Protein AF-A0A0F5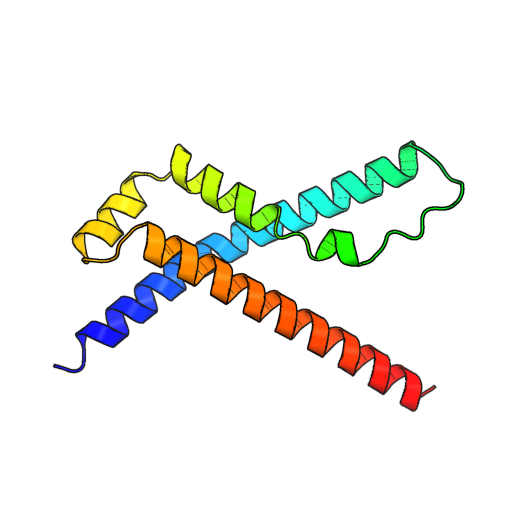JJH1-F1 (afdb_monomer_lite)

Radius of gyration: 18.52 Å; chains: 1; bounding box: 38×39×50 Å

pLDDT: mean 78.07, std 11.24, range [43.94, 89.31]

Foldseek 3Di:
DPPLVVVLVVLLVVLLVVLVVQLVVQLVVVVVVVVVVVVPPDPPDDPPDCVSSVPSVSSVVSLVCCVVPPVVSQVVVVVSVQHPVNSSVSNVVVVVVVVVVVVVVVVVVVVVVVVVD

Secondary structure (DSSP, 8-state):
--HHHHHHHHHHHHHHHHHHHHHHHHHHHHHHHHHHHHHHH-SS-----THHHHS-HHHHHHHHHHHHH-HHHHHHHHHTT--HHHHHHHHHHHHHHHHHHHHHHHHHHHHHHHHH-

Structure (mmCIF, N/CA/C/O backbone):
data_AF-A0A0F5JJH1-F1
#
_entry.id   AF-A0A0F5JJH1-F1
#
loop_
_atom_site.group_PDB
_atom_site.id
_atom_site.type_symbol
_atom_site.label_atom_id
_atom_site.label_alt_id
_atom_site.label_comp_id
_atom_site.label_asym_id
_atom_site.label_entity_id
_atom_site.label_seq_id
_atom_site.pdbx_PDB_ins_code
_atom_site.Cartn_x
_atom_site.Cartn_y
_atom_site.Cartn_z
_atom_site.occupancy
_atom_site.B_iso_or_equiv
_atom_site.auth_seq_id
_atom_site.auth_comp_id
_atom_site.auth_asym_id
_atom_site.auth_atom_id
_atom_site.pdbx_PDB_model_num
ATOM 1 N N . MET A 1 1 ? -8.318 -20.489 25.231 1.00 43.94 1 MET A N 1
ATOM 2 C CA . MET A 1 1 ? -7.973 -19.071 24.947 1.00 43.94 1 MET A CA 1
ATOM 3 C C . MET A 1 1 ? -7.332 -18.800 23.566 1.00 43.94 1 MET A C 1
ATOM 5 O O . MET A 1 1 ? -6.795 -17.722 23.365 1.00 43.94 1 MET A O 1
ATOM 9 N N . LYS A 1 2 ? -7.431 -19.686 22.556 1.00 46.34 2 LYS A N 1
ATOM 10 C CA . LYS A 1 2 ? -6.738 -19.508 21.251 1.00 46.34 2 LYS A CA 1
ATOM 11 C C . LYS A 1 2 ? -7.575 -18.839 20.137 1.00 46.34 2 LYS A C 1
ATOM 13 O O . LYS A 1 2 ? -7.024 -18.437 19.120 1.00 46.34 2 LYS A O 1
ATOM 18 N N . LYS A 1 3 ? -8.898 -18.695 20.322 1.00 46.31 3 LYS A N 1
ATOM 19 C CA . LYS A 1 3 ? -9.829 -18.165 19.299 1.00 46.31 3 LYS A CA 1
ATOM 20 C C . LYS A 1 3 ? -9.735 -16.643 19.085 1.00 46.31 3 LYS A C 1
ATOM 22 O O . LYS A 1 3 ? -9.963 -16.196 17.970 1.00 46.31 3 LYS A O 1
ATOM 27 N N . SER A 1 4 ? -9.366 -15.863 20.107 1.00 58.91 4 SER A N 1
ATOM 28 C CA . SER A 1 4 ? -9.411 -14.386 20.054 1.00 58.91 4 SER A CA 1
ATOM 29 C C . SER A 1 4 ? -8.363 -13.768 19.108 1.00 58.91 4 SER A C 1
ATOM 31 O O . SER A 1 4 ? -8.686 -12.906 18.291 1.00 58.91 4 SER A O 1
ATOM 33 N N . TYR A 1 5 ? -7.122 -14.272 19.128 1.00 59.72 5 TYR A N 1
ATOM 34 C CA . TYR A 1 5 ? -6.034 -13.749 18.287 1.00 59.72 5 TYR A CA 1
ATOM 35 C C . TYR A 1 5 ? -6.279 -13.944 16.784 1.00 59.72 5 TYR A C 1
ATOM 37 O O . TYR A 1 5 ? -5.976 -13.057 15.990 1.00 59.72 5 TYR A O 1
ATOM 45 N N . SER A 1 6 ? -6.879 -15.074 16.388 1.00 68.69 6 SER A N 1
ATOM 46 C CA . SER A 1 6 ? -7.224 -15.333 14.982 1.00 68.69 6 SER A CA 1
ATOM 47 C C . SER A 1 6 ? -8.258 -14.333 14.458 1.00 68.69 6 SER A C 1
ATOM 49 O O . SER A 1 6 ? -8.156 -13.881 13.319 1.00 68.69 6 SER A O 1
ATOM 51 N N . THR A 1 7 ? -9.223 -13.939 15.292 1.00 77.19 7 THR A N 1
ATOM 52 C CA . THR A 1 7 ? -10.241 -12.948 14.926 1.00 77.19 7 THR A CA 1
ATOM 53 C C . THR A 1 7 ? -9.630 -11.559 14.750 1.00 77.19 7 THR A C 1
ATOM 55 O O . THR A 1 7 ? -9.927 -10.889 13.765 1.00 77.19 7 THR A O 1
ATOM 58 N N . ARG A 1 8 ? -8.709 -11.155 15.635 1.00 76.69 8 ARG A N 1
ATOM 59 C CA . ARG A 1 8 ? -7.976 -9.882 15.511 1.00 76.69 8 ARG A CA 1
ATOM 60 C C . ARG A 1 8 ? -7.127 -9.817 14.243 1.00 76.69 8 ARG A C 1
ATOM 62 O O . ARG A 1 8 ? -7.228 -8.853 13.494 1.00 76.69 8 ARG A O 1
ATOM 69 N N . ALA A 1 9 ? -6.363 -10.867 13.944 1.00 79.19 9 ALA A N 1
ATOM 70 C CA . ALA A 1 9 ? -5.573 -10.929 12.714 1.00 79.19 9 ALA A CA 1
ATOM 71 C C . ALA A 1 9 ? -6.456 -10.839 11.454 1.00 79.19 9 ALA A C 1
ATOM 73 O O . ALA A 1 9 ? -6.130 -10.111 10.519 1.00 79.19 9 ALA A O 1
ATOM 74 N N . LYS A 1 10 ? -7.615 -11.514 11.447 1.00 84.31 10 LYS A N 1
ATOM 75 C CA . LYS A 1 10 ? -8.592 -11.405 10.351 1.00 84.31 10 LYS A CA 1
ATOM 76 C C . LYS A 1 10 ? -9.108 -9.978 10.180 1.00 84.31 10 LYS A C 1
ATOM 78 O O . LYS A 1 10 ? -9.225 -9.527 9.048 1.00 84.31 10 LYS A O 1
ATOM 83 N N . LEU A 1 11 ? -9.383 -9.263 11.270 1.00 84.31 11 LEU A N 1
ATOM 84 C CA . LEU A 1 11 ? -9.830 -7.868 11.224 1.00 84.31 11 LEU A CA 1
ATOM 85 C C . LEU A 1 11 ? -8.776 -6.946 10.597 1.00 84.31 11 LEU A C 1
ATOM 87 O O . LEU A 1 11 ? -9.111 -6.161 9.713 1.00 84.31 11 LEU A O 1
ATOM 91 N N . HIS A 1 12 ? -7.504 -7.098 10.974 1.00 82.44 12 HIS A N 1
ATOM 92 C CA . HIS A 1 12 ? -6.410 -6.360 10.335 1.00 82.44 12 HIS A CA 1
ATOM 93 C C . HIS A 1 12 ? -6.274 -6.694 8.846 1.00 82.44 12 HIS A C 1
ATOM 95 O O . HIS A 1 12 ? -6.084 -5.790 8.037 1.00 82.44 12 HIS A O 1
ATOM 101 N N . LEU A 1 13 ? -6.429 -7.966 8.463 1.00 81.31 13 LEU A N 1
ATOM 102 C CA . LEU A 1 13 ? -6.401 -8.376 7.056 1.00 81.31 13 LEU A CA 1
ATOM 103 C C . LEU A 1 13 ? -7.575 -7.804 6.257 1.00 81.31 13 LEU A C 1
ATOM 105 O O . LEU A 1 13 ? -7.376 -7.369 5.128 1.00 81.31 13 LEU A O 1
ATOM 109 N N . TYR A 1 14 ? -8.782 -7.768 6.825 1.00 85.38 14 TYR A N 1
ATOM 110 C CA . TYR A 1 14 ? -9.939 -7.147 6.177 1.00 85.38 14 TYR A CA 1
ATOM 111 C C . TYR A 1 14 ? -9.735 -5.646 5.977 1.00 85.38 14 TYR A C 1
ATOM 113 O O . TYR A 1 14 ? -9.992 -5.131 4.886 1.00 85.38 14 TYR A O 1
ATOM 121 N N . PHE A 1 15 ? -9.224 -4.959 7.000 1.00 83.25 15 PHE A N 1
ATOM 122 C CA . PHE A 1 15 ? -8.876 -3.548 6.894 1.00 83.25 15 PHE A CA 1
ATOM 123 C C . PHE A 1 15 ? -7.818 -3.320 5.811 1.00 83.25 15 PHE A C 1
ATOM 125 O O . PHE A 1 15 ? -8.011 -2.483 4.929 1.00 83.25 15 PHE A O 1
ATOM 132 N N . PHE A 1 16 ? -6.748 -4.120 5.824 1.00 83.56 16 PHE A N 1
ATOM 133 C CA . PHE A 1 16 ? -5.670 -4.024 4.849 1.00 83.56 16 PHE A CA 1
ATOM 134 C C . PHE A 1 16 ? -6.140 -4.326 3.426 1.00 83.56 16 PHE A C 1
ATOM 136 O O . PHE A 1 16 ? -5.797 -3.583 2.517 1.00 83.56 16 PHE A O 1
ATOM 143 N N . LYS A 1 17 ? -6.979 -5.348 3.220 1.00 85.06 17 LYS A N 1
ATOM 144 C CA . LYS A 1 17 ? -7.564 -5.660 1.909 1.00 85.06 17 LYS A CA 1
ATOM 145 C C . LYS A 1 17 ? -8.359 -4.475 1.360 1.00 85.06 17 LYS A C 1
ATOM 147 O O . LYS A 1 17 ? -8.167 -4.089 0.213 1.00 85.06 17 LYS A O 1
ATOM 152 N N . SER A 1 18 ? -9.198 -3.860 2.196 1.00 82.56 18 SER A N 1
ATOM 153 C CA . SER A 1 18 ? -9.946 -2.664 1.801 1.00 82.56 18 SER A CA 1
ATOM 154 C C . SER A 1 18 ? -9.029 -1.466 1.529 1.00 82.56 18 SER A C 1
ATOM 156 O O . SER A 1 18 ? -9.351 -0.646 0.677 1.00 82.56 18 SER A O 1
ATOM 158 N N . THR A 1 19 ? -7.915 -1.323 2.256 1.00 83.19 19 THR A N 1
ATOM 159 C CA . THR A 1 19 ? -6.898 -0.284 1.989 1.00 83.19 19 THR A CA 1
ATOM 160 C C . THR A 1 19 ? -6.173 -0.537 0.683 1.00 83.19 19 THR A C 1
ATOM 162 O O . THR A 1 19 ? -5.953 0.394 -0.078 1.00 83.19 19 THR A O 1
ATOM 165 N N . LEU A 1 20 ? -5.840 -1.791 0.399 1.00 83.38 20 LEU A N 1
ATOM 166 C CA . LEU A 1 20 ? -5.056 -2.184 -0.758 1.00 83.38 20 LEU A CA 1
ATOM 167 C C . LEU A 1 20 ? -5.776 -1.875 -2.071 1.00 83.38 20 LEU A C 1
ATOM 169 O O . LEU A 1 20 ? -5.151 -1.336 -2.977 1.00 83.38 20 LEU A O 1
ATOM 173 N N . GLU A 1 21 ? -7.075 -2.167 -2.169 1.00 83.62 21 GLU A N 1
ATOM 174 C CA . GLU A 1 21 ? -7.856 -1.904 -3.386 1.00 83.62 21 GLU A CA 1
ATOM 175 C C . GLU A 1 21 ? -7.878 -0.407 -3.733 1.00 83.62 21 GLU A C 1
ATOM 177 O O . GLU A 1 21 ? -7.530 -0.021 -4.849 1.00 83.62 21 GLU A O 1
ATOM 182 N N . ILE A 1 22 ? -8.206 0.450 -2.763 1.00 81.88 22 ILE A N 1
ATOM 183 C CA . ILE A 1 22 ? -8.285 1.902 -2.973 1.00 81.88 22 ILE A CA 1
ATOM 184 C C . ILE A 1 22 ? -6.887 2.493 -3.181 1.00 81.88 22 ILE A C 1
ATOM 186 O O . ILE A 1 22 ? -6.683 3.282 -4.103 1.00 81.88 22 ILE A O 1
ATOM 190 N N . ALA A 1 23 ? -5.904 2.076 -2.376 1.00 84.75 23 ALA A N 1
ATOM 191 C CA . ALA A 1 23 ? -4.533 2.557 -2.490 1.00 84.75 23 ALA A CA 1
ATOM 192 C C . ALA A 1 23 ? -3.920 2.214 -3.853 1.00 84.75 23 ALA A C 1
ATOM 194 O O . ALA A 1 23 ? -3.248 3.064 -4.431 1.00 84.75 23 ALA A O 1
ATOM 195 N N . LEU A 1 24 ? -4.178 1.019 -4.402 1.00 82.88 24 LEU A N 1
ATOM 196 C CA . LEU A 1 24 ? -3.726 0.646 -5.746 1.00 82.88 24 LEU A CA 1
ATOM 197 C C . LEU A 1 24 ? -4.375 1.507 -6.829 1.00 82.88 24 LEU A C 1
ATOM 199 O O . LEU A 1 24 ? -3.670 1.980 -7.717 1.00 82.88 24 LEU A O 1
ATOM 203 N N . VAL A 1 25 ? -5.686 1.750 -6.750 1.00 85.44 25 VAL A N 1
ATOM 204 C CA . VAL A 1 25 ? -6.386 2.612 -7.716 1.00 85.44 25 VAL A CA 1
ATOM 205 C C . VAL A 1 25 ? -5.838 4.038 -7.663 1.00 85.44 25 VAL A C 1
ATOM 207 O O . VAL A 1 25 ? -5.502 4.602 -8.703 1.00 85.44 25 VAL A O 1
ATOM 210 N N . CYS A 1 26 ? -5.670 4.608 -6.467 1.00 83.44 26 CYS A N 1
ATOM 211 C CA . CYS A 1 26 ? -5.081 5.936 -6.296 1.00 83.44 26 CYS A CA 1
ATOM 212 C C . CYS A 1 26 ? -3.626 5.995 -6.783 1.00 83.44 26 CYS A C 1
ATOM 214 O O . CYS A 1 26 ? -3.228 6.982 -7.400 1.00 83.44 26 CYS A O 1
ATOM 216 N N . GLN A 1 27 ? -2.837 4.944 -6.552 1.00 83.19 27 GLN A N 1
ATOM 217 C CA . GLN A 1 27 ? -1.452 4.866 -7.019 1.00 83.19 27 GLN A CA 1
ATOM 218 C C . GLN A 1 27 ? -1.379 4.784 -8.553 1.00 83.19 27 GLN A C 1
ATOM 220 O O . GLN A 1 27 ? -0.580 5.488 -9.171 1.00 83.19 27 GLN A O 1
ATOM 225 N N . LEU A 1 28 ? -2.223 3.967 -9.188 1.00 82.31 28 LEU A N 1
ATOM 226 C CA . LEU A 1 28 ? -2.306 3.864 -10.649 1.00 82.31 28 LEU A CA 1
ATOM 227 C C . LEU A 1 28 ? -2.776 5.179 -11.279 1.00 82.31 28 LEU A C 1
ATOM 229 O O . LEU A 1 28 ? -2.174 5.651 -12.238 1.00 82.31 28 LEU A O 1
ATOM 233 N N . ALA A 1 29 ? -3.796 5.817 -10.705 1.00 84.19 29 ALA A N 1
ATOM 234 C CA . ALA A 1 29 ? -4.268 7.118 -11.167 1.00 84.19 29 ALA A CA 1
ATOM 235 C C . ALA A 1 29 ? -3.182 8.198 -11.030 1.00 84.19 29 ALA A C 1
ATOM 237 O O . ALA A 1 29 ? -2.947 8.957 -11.968 1.00 84.19 29 ALA A O 1
ATOM 238 N N . GLY A 1 30 ? -2.479 8.240 -9.893 1.00 80.31 30 GLY A N 1
ATOM 239 C CA . GLY A 1 30 ? -1.397 9.195 -9.652 1.00 80.31 30 GLY A CA 1
ATOM 240 C C . GLY A 1 30 ? -0.213 9.000 -10.599 1.00 80.31 30 GLY A C 1
ATOM 241 O O . GLY A 1 30 ? 0.294 9.965 -11.162 1.00 80.31 30 GLY A O 1
ATOM 242 N N . THR A 1 31 ? 0.197 7.752 -10.833 1.00 78.50 31 THR A N 1
ATOM 243 C CA . THR A 1 31 ? 1.290 7.438 -11.769 1.00 78.50 31 THR A CA 1
ATOM 244 C C . THR A 1 31 ? 0.918 7.762 -13.214 1.00 78.50 31 THR A C 1
ATOM 246 O O . THR A 1 31 ? 1.734 8.343 -13.925 1.00 78.50 31 THR A O 1
ATOM 249 N N . LEU A 1 32 ? -0.320 7.482 -13.632 1.00 81.69 32 LEU A N 1
ATOM 250 C CA . LEU A 1 32 ? -0.821 7.845 -14.959 1.00 81.69 32 LEU A CA 1
ATOM 251 C C . LEU A 1 32 ? -0.913 9.365 -15.138 1.00 81.69 32 LEU A C 1
ATOM 253 O O . LEU A 1 32 ? -0.507 9.885 -16.175 1.00 81.69 32 LEU A O 1
ATOM 257 N N . PHE A 1 33 ? -1.387 10.087 -14.120 1.00 83.00 33 PHE A N 1
ATOM 258 C CA . PHE A 1 33 ? -1.442 11.548 -14.131 1.00 83.00 33 PHE A CA 1
ATOM 259 C C . PHE A 1 33 ? -0.046 12.171 -14.242 1.00 83.00 33 PHE A C 1
ATOM 261 O O . PHE A 1 33 ? 0.165 13.087 -15.036 1.00 83.00 33 PHE A O 1
ATOM 268 N N . LEU A 1 34 ? 0.927 11.650 -13.492 1.00 77.44 34 LEU A N 1
ATOM 269 C CA . LEU A 1 34 ? 2.313 12.111 -13.554 1.00 77.44 34 LEU A CA 1
ATOM 270 C C . LEU A 1 34 ? 2.950 11.796 -14.909 1.00 77.44 34 LEU A C 1
ATOM 272 O O . LEU A 1 34 ? 3.589 12.669 -15.486 1.00 77.44 34 LEU A O 1
ATOM 276 N N . TYR A 1 35 ? 2.714 10.600 -15.450 1.00 76.00 35 TYR A N 1
ATOM 277 C CA . TYR A 1 35 ? 3.168 10.220 -16.787 1.00 76.00 35 TYR A CA 1
ATOM 278 C C . TYR A 1 35 ? 2.601 11.150 -17.873 1.00 76.00 35 TYR A C 1
ATOM 280 O O . TYR A 1 35 ? 3.350 11.675 -18.700 1.00 76.00 35 TYR A O 1
ATOM 288 N N . LEU A 1 36 ? 1.296 11.437 -17.832 1.00 79.81 36 LEU A N 1
ATOM 289 C CA . LEU A 1 36 ? 0.662 12.380 -18.755 1.00 79.81 36 LEU A CA 1
ATOM 290 C C . LEU A 1 36 ? 1.231 13.797 -18.596 1.00 79.81 36 LEU A C 1
ATOM 292 O O . LEU A 1 36 ? 1.501 14.472 -19.585 1.00 79.81 36 LEU A O 1
ATOM 296 N N . SER A 1 37 ? 1.466 14.227 -17.355 1.00 75.81 37 SER A N 1
ATOM 297 C CA . SER A 1 37 ? 2.068 15.531 -17.061 1.00 75.81 37 SER A CA 1
ATOM 298 C C . SER A 1 37 ? 3.486 15.636 -17.631 1.00 75.81 37 SER A C 1
ATOM 300 O O . SER A 1 37 ? 3.828 16.651 -18.229 1.00 75.81 37 SER A O 1
ATOM 302 N N . THR A 1 38 ? 4.297 14.576 -17.527 1.00 71.75 38 THR A N 1
ATOM 303 C CA . THR A 1 38 ? 5.642 14.547 -18.129 1.00 71.75 38 THR A CA 1
ATOM 304 C C . THR A 1 38 ? 5.612 14.568 -19.657 1.00 71.75 38 THR A C 1
ATOM 306 O O . THR A 1 38 ? 6.466 15.207 -20.261 1.00 71.75 38 THR A O 1
ATOM 309 N N . LEU A 1 39 ? 4.608 13.945 -20.290 1.00 72.56 39 LEU A N 1
ATOM 310 C CA . LEU A 1 39 ? 4.424 14.000 -21.746 1.00 72.56 39 LEU A CA 1
ATOM 311 C C . LEU A 1 39 ? 4.066 15.405 -22.252 1.00 72.56 39 LEU A C 1
ATOM 313 O O . LEU A 1 39 ? 4.418 15.749 -23.378 1.00 72.56 39 LEU A O 1
ATOM 317 N N . LEU A 1 40 ? 3.357 16.197 -21.443 1.00 72.19 40 LEU A N 1
ATOM 318 C CA . LEU A 1 40 ? 2.927 17.553 -21.797 1.00 72.19 40 LEU A CA 1
ATOM 319 C C . LEU A 1 40 ? 3.998 18.620 -21.532 1.00 72.19 40 LEU A C 1
ATOM 321 O O . LEU A 1 40 ? 3.998 19.640 -22.216 1.00 72.19 40 LEU A O 1
ATOM 325 N N . VAL A 1 41 ? 4.870 18.414 -20.537 1.00 69.31 41 VAL A N 1
ATOM 326 C CA . VAL A 1 41 ? 5.775 19.460 -20.030 1.00 69.31 41 VAL A CA 1
ATOM 327 C C . VAL A 1 41 ? 7.126 19.506 -20.746 1.00 69.31 41 VAL A C 1
ATOM 329 O O . VAL A 1 41 ? 7.604 20.610 -20.973 1.00 69.31 41 VAL A O 1
ATOM 332 N N . ASP A 1 42 ? 7.738 18.388 -21.153 1.00 57.47 42 ASP A N 1
ATOM 333 C CA . ASP A 1 42 ? 8.931 18.462 -22.011 1.00 57.47 42 ASP A CA 1
ATOM 334 C C . ASP A 1 42 ? 9.304 17.110 -22.642 1.00 57.47 42 ASP A C 1
ATOM 336 O O . ASP A 1 42 ? 9.407 16.084 -21.968 1.00 57.47 42 ASP A O 1
ATOM 340 N N . LYS A 1 43 ? 9.559 17.117 -23.957 1.00 55.12 43 LYS A N 1
ATOM 341 C CA . LYS A 1 43 ? 10.024 15.959 -24.749 1.00 55.12 43 LYS A CA 1
ATOM 342 C C . LYS A 1 43 ? 11.528 15.709 -24.559 1.00 55.12 43 LYS A C 1
ATOM 344 O O . LYS A 1 43 ? 12.070 14.742 -25.096 1.00 55.12 43 LYS A O 1
ATOM 349 N N . THR A 1 44 ? 12.217 16.579 -23.822 1.00 49.88 44 THR A N 1
ATOM 350 C CA . THR A 1 44 ? 13.670 16.558 -23.687 1.00 49.88 44 THR A CA 1
ATOM 351 C C . THR A 1 44 ? 14.081 16.104 -22.282 1.00 49.88 44 THR A C 1
ATOM 353 O O . THR A 1 44 ? 13.960 16.817 -21.298 1.00 49.88 44 THR A O 1
ATOM 356 N N . ASN A 1 45 ? 14.590 14.872 -22.194 1.00 54.00 45 ASN A N 1
ATOM 357 C CA . ASN A 1 45 ? 15.308 14.321 -21.036 1.00 54.00 45 ASN A CA 1
ATOM 358 C C . ASN A 1 45 ? 14.514 14.150 -19.733 1.00 54.00 45 ASN A C 1
ATOM 360 O O . ASN A 1 45 ? 14.812 14.794 -18.730 1.00 54.00 45 ASN A O 1
ATOM 364 N N . THR A 1 46 ? 13.608 13.176 -19.662 1.00 51.09 46 THR A N 1
ATOM 365 C CA . THR A 1 46 ? 13.187 12.668 -18.348 1.00 51.09 46 THR A CA 1
ATOM 366 C C . THR A 1 46 ? 13.263 11.148 -18.303 1.00 51.09 46 THR A C 1
ATOM 368 O O . THR A 1 46 ? 12.337 10.420 -18.647 1.00 51.09 46 THR A O 1
ATOM 371 N N . S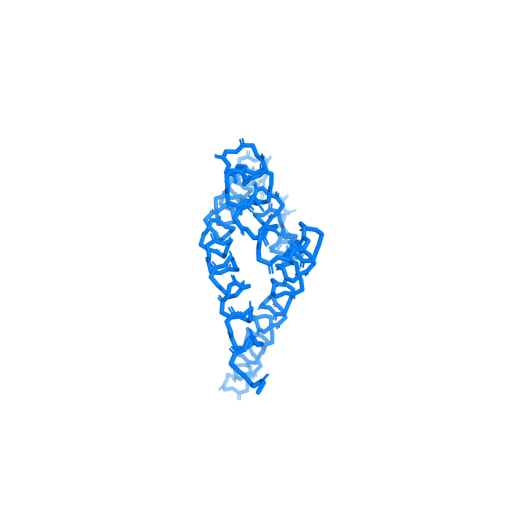ER A 1 47 ? 14.407 10.646 -17.830 1.00 52.62 47 SER A N 1
ATOM 372 C CA . SER A 1 47 ? 14.467 9.334 -17.189 1.00 52.62 47 SER A CA 1
ATOM 373 C C . SER A 1 47 ? 13.531 9.382 -15.984 1.00 52.62 47 SER A C 1
ATOM 375 O O . SER A 1 47 ? 13.933 9.815 -14.904 1.00 52.62 47 SER A O 1
ATOM 377 N N . THR A 1 48 ? 12.266 9.000 -16.166 1.00 55.38 48 THR A N 1
ATOM 378 C CA . THR A 1 48 ? 11.319 8.828 -15.062 1.00 55.38 48 THR A CA 1
ATOM 379 C C . THR A 1 48 ? 11.911 7.786 -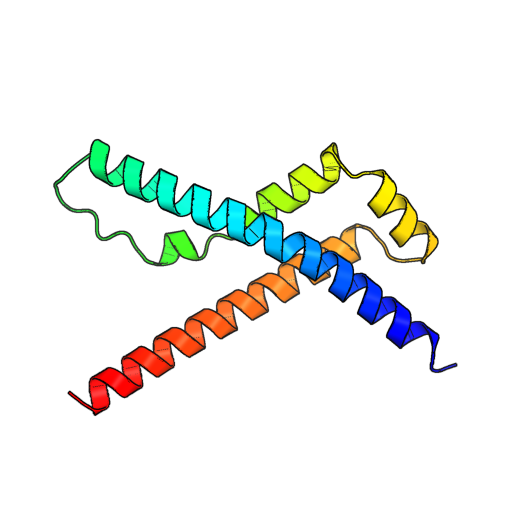14.126 1.00 55.38 48 THR A C 1
ATOM 381 O O . THR A 1 48 ? 11.928 6.591 -14.433 1.00 55.38 48 THR A O 1
ATOM 384 N N . SER A 1 49 ? 12.495 8.241 -13.020 1.00 56.97 49 SER A N 1
ATOM 385 C CA . SER A 1 49 ? 13.159 7.341 -12.096 1.00 56.97 49 SER A CA 1
ATOM 386 C C . SER A 1 49 ? 12.103 6.416 -11.476 1.00 56.97 49 SER A C 1
ATOM 388 O O . SER A 1 49 ? 11.027 6.873 -11.077 1.00 56.97 49 SER A O 1
ATOM 390 N N . PRO A 1 50 ? 12.386 5.110 -11.345 1.00 58.34 50 PRO A N 1
ATOM 391 C CA . PRO A 1 50 ? 11.457 4.168 -10.719 1.00 58.34 50 PRO A CA 1
ATOM 392 C C . PRO A 1 50 ? 11.151 4.525 -9.253 1.00 58.34 50 PRO A C 1
ATOM 394 O O . PRO A 1 50 ? 10.205 3.999 -8.677 1.00 58.34 50 PRO A O 1
ATOM 397 N N . VAL A 1 51 ? 11.908 5.452 -8.655 1.00 55.69 51 VAL A N 1
ATOM 398 C CA . VAL A 1 51 ? 11.712 5.987 -7.298 1.00 55.69 51 VAL A CA 1
ATOM 399 C C . VAL A 1 51 ? 10.325 6.616 -7.125 1.00 55.69 51 VAL A C 1
ATOM 401 O O . VAL A 1 51 ? 9.730 6.499 -6.057 1.00 55.69 51 VAL A O 1
ATOM 404 N N . LEU A 1 52 ? 9.767 7.214 -8.180 1.00 56.41 52 LEU A N 1
ATOM 405 C CA . LEU A 1 52 ? 8.449 7.853 -8.143 1.00 56.41 52 LEU A CA 1
ATOM 406 C C . LEU A 1 52 ? 7.299 6.847 -7.954 1.00 56.41 52 LEU A C 1
ATOM 408 O O . LEU A 1 52 ? 6.305 7.170 -7.308 1.00 56.41 52 LEU A O 1
ATOM 412 N N . PHE A 1 53 ? 7.464 5.603 -8.420 1.00 58.25 53 PHE A N 1
ATOM 413 C CA . PHE A 1 53 ? 6.503 4.521 -8.169 1.00 58.25 53 PHE A CA 1
ATOM 414 C C . PHE A 1 53 ? 6.510 4.040 -6.712 1.00 58.25 53 PHE A C 1
ATOM 416 O O . PHE A 1 53 ? 5.508 3.494 -6.251 1.00 58.25 53 PHE A O 1
ATOM 423 N N . PHE A 1 54 ? 7.615 4.245 -5.985 1.00 57.53 54 PHE A N 1
ATOM 424 C CA . PHE A 1 54 ? 7.788 3.756 -4.614 1.00 57.53 54 PHE A CA 1
ATOM 425 C C . PHE A 1 54 ? 7.225 4.681 -3.540 1.00 57.53 54 PHE A C 1
ATOM 427 O O . PHE A 1 54 ? 7.102 4.255 -2.392 1.00 57.53 54 PHE A O 1
ATOM 434 N N . ILE A 1 55 ? 6.868 5.921 -3.877 1.00 67.06 55 ILE A N 1
ATOM 435 C CA . ILE A 1 55 ? 6.226 6.809 -2.909 1.00 67.06 55 ILE A CA 1
ATOM 436 C C . ILE A 1 55 ? 4.826 6.239 -2.635 1.00 67.06 55 ILE A C 1
ATOM 438 O O . ILE A 1 55 ? 4.041 6.119 -3.578 1.00 67.06 55 ILE A O 1
ATOM 442 N N . PRO A 1 56 ? 4.471 5.890 -1.383 1.00 71.62 56 PRO A N 1
ATOM 443 C CA . PRO A 1 56 ? 3.181 5.293 -1.031 1.00 71.62 56 PRO A CA 1
ATOM 444 C C . PRO A 1 56 ? 2.064 6.352 -1.006 1.00 71.62 56 PRO A C 1
ATOM 446 O O . PRO A 1 56 ? 1.298 6.461 -0.049 1.00 71.62 56 PRO A O 1
ATOM 449 N N . PHE A 1 57 ? 1.986 7.165 -2.058 1.00 77.25 57 PHE A N 1
ATOM 450 C CA . PHE A 1 57 ? 1.058 8.279 -2.185 1.00 77.25 57 PHE A CA 1
ATOM 451 C C . PHE A 1 57 ? -0.398 7.801 -2.161 1.00 77.25 57 PHE A C 1
ATOM 453 O O . PHE A 1 57 ? -1.225 8.367 -1.449 1.00 77.25 57 PHE A O 1
ATOM 460 N N . GLY A 1 58 ? -0.698 6.696 -2.847 1.00 79.12 58 GLY A N 1
ATOM 461 C CA . GLY A 1 58 ? -2.021 6.076 -2.837 1.00 79.12 58 GLY A CA 1
ATOM 462 C C . GLY A 1 58 ? -2.451 5.594 -1.450 1.00 79.12 58 GLY A C 1
ATOM 463 O O . GLY A 1 58 ? -3.613 5.753 -1.086 1.00 79.12 58 GLY A O 1
ATOM 464 N N . LEU A 1 59 ? -1.521 5.080 -0.636 1.00 83.31 59 LEU A N 1
ATOM 465 C CA . LEU A 1 59 ? -1.825 4.669 0.738 1.00 83.31 59 LEU A CA 1
ATOM 466 C C . LEU A 1 59 ? -2.108 5.875 1.639 1.00 83.31 59 LEU A C 1
ATOM 468 O O . LEU A 1 59 ? -3.032 5.836 2.446 1.00 83.31 59 LEU A O 1
ATOM 472 N N . PHE A 1 60 ? -1.344 6.956 1.485 1.00 83.81 60 PHE A N 1
ATOM 473 C CA . PHE A 1 60 ? -1.592 8.189 2.229 1.00 83.81 60 PHE A CA 1
ATOM 474 C C . PHE A 1 60 ? -2.982 8.765 1.917 1.00 83.81 60 PHE A C 1
ATOM 476 O O . PHE A 1 60 ? -3.731 9.104 2.834 1.00 83.81 60 PHE A O 1
ATOM 483 N N . LEU A 1 61 ? -3.361 8.798 0.635 1.00 82.81 61 LEU A N 1
ATOM 484 C CA . LEU A 1 61 ? -4.691 9.233 0.213 1.00 82.81 61 LEU A CA 1
ATOM 485 C C . LEU A 1 61 ? -5.810 8.312 0.720 1.00 82.81 61 LEU A C 1
ATOM 487 O O . LEU A 1 61 ? -6.825 8.829 1.182 1.00 82.81 61 LEU A O 1
ATOM 491 N N . ASP A 1 62 ? -5.640 6.982 0.700 1.00 86.19 62 ASP A N 1
ATOM 492 C CA . ASP A 1 62 ? -6.643 6.057 1.261 1.00 86.19 62 ASP A CA 1
ATOM 493 C C . ASP A 1 62 ? -6.845 6.278 2.766 1.00 86.19 62 ASP A C 1
ATOM 495 O O . ASP A 1 62 ? -7.979 6.310 3.247 1.00 86.19 62 ASP A O 1
ATOM 499 N N . LEU A 1 63 ? -5.759 6.478 3.521 1.00 85.31 63 LEU A N 1
ATOM 500 C CA . LEU A 1 63 ? -5.849 6.734 4.959 1.00 85.31 63 LEU A CA 1
ATOM 501 C C . LEU A 1 63 ? -6.611 8.031 5.253 1.00 85.31 63 LEU A C 1
ATOM 503 O O . LEU A 1 63 ? -7.489 8.032 6.117 1.00 85.31 63 LEU A O 1
ATOM 507 N N . ILE A 1 64 ? -6.337 9.104 4.502 1.00 85.38 64 ILE A N 1
ATOM 508 C CA . ILE A 1 64 ? -7.083 10.367 4.609 1.00 85.38 64 ILE A CA 1
ATOM 509 C C . ILE A 1 64 ? -8.548 10.168 4.212 1.00 85.38 64 ILE A C 1
ATOM 511 O O . ILE A 1 64 ? -9.448 10.621 4.919 1.00 85.38 64 ILE A O 1
ATOM 515 N N . TYR A 1 65 ? -8.813 9.460 3.114 1.00 84.62 65 TYR A N 1
ATOM 516 C CA . TYR A 1 65 ? -10.172 9.174 2.667 1.00 84.62 65 TYR A CA 1
ATOM 517 C C . TYR A 1 65 ? -10.971 8.432 3.745 1.00 84.62 65 TYR A C 1
ATOM 519 O O . TYR A 1 65 ? -12.093 8.823 4.068 1.00 84.62 65 TYR A O 1
ATOM 527 N N . LYS A 1 66 ? -10.384 7.408 4.370 1.00 82.56 66 LYS A N 1
ATOM 528 C CA . LYS A 1 66 ? -11.028 6.663 5.460 1.00 82.56 66 LYS A CA 1
ATOM 529 C C . LYS A 1 66 ? -11.234 7.503 6.709 1.00 82.56 66 LYS A C 1
ATOM 531 O O . LYS A 1 66 ? -12.242 7.318 7.387 1.00 82.56 66 LYS A O 1
ATOM 536 N N . GLU A 1 67 ? -10.321 8.423 6.998 1.00 85.38 67 GLU A N 1
ATOM 537 C CA . GLU A 1 67 ? -10.455 9.364 8.111 1.00 85.38 67 GLU A CA 1
ATOM 538 C C . GLU A 1 67 ? -11.673 10.281 7.953 1.00 85.38 67 GLU A C 1
ATOM 540 O O . GLU A 1 67 ? -12.385 10.557 8.920 1.00 85.38 67 GLU A O 1
ATOM 545 N N . ILE A 1 68 ? -11.927 10.741 6.727 1.00 83.88 68 ILE A N 1
ATOM 546 C CA . ILE A 1 68 ? -13.001 11.692 6.434 1.00 83.88 68 ILE A CA 1
ATOM 547 C C . ILE A 1 68 ? -14.334 10.962 6.239 1.00 83.88 68 ILE A C 1
ATOM 549 O O . ILE A 1 68 ? -15.334 11.347 6.841 1.00 83.88 68 ILE A O 1
ATOM 553 N N . ALA A 1 69 ? -14.348 9.904 5.426 1.00 81.06 69 ALA A N 1
ATOM 554 C CA . ALA A 1 69 ? -15.573 9.275 4.938 1.00 81.06 69 ALA A CA 1
ATOM 555 C C . ALA A 1 69 ? -16.035 8.055 5.749 1.00 81.06 69 ALA A C 1
ATOM 557 O O . ALA A 1 69 ? -17.186 7.656 5.620 1.00 81.06 69 ALA A O 1
ATOM 558 N N . ARG A 1 70 ? -15.166 7.418 6.550 1.00 79.31 70 ARG A N 1
ATOM 559 C CA . ARG A 1 70 ? -15.458 6.116 7.187 1.00 79.31 70 ARG A CA 1
ATOM 560 C C . ARG A 1 70 ? -15.123 6.080 8.679 1.00 79.31 70 ARG A C 1
ATOM 562 O O . ARG A 1 70 ? -14.546 5.110 9.177 1.00 79.31 70 ARG A O 1
ATOM 569 N N . LYS A 1 71 ? -15.530 7.117 9.416 1.00 79.38 71 LYS A N 1
ATOM 570 C CA . LYS A 1 71 ? -15.325 7.214 10.875 1.00 79.38 71 LYS A CA 1
ATOM 571 C C . LYS A 1 71 ? -15.985 6.069 11.651 1.00 79.38 71 LYS A C 1
ATOM 573 O O . LYS A 1 71 ? -15.386 5.545 12.586 1.00 79.38 71 LYS A O 1
ATOM 578 N N . GLU A 1 72 ? -17.165 5.622 11.220 1.00 79.31 72 GLU A N 1
ATOM 579 C CA . GLU A 1 72 ? -17.888 4.468 11.787 1.00 79.31 72 GLU A CA 1
ATOM 580 C C . GLU A 1 72 ? -17.057 3.180 11.860 1.00 79.31 72 GLU A C 1
ATOM 582 O O . GLU A 1 72 ? -17.115 2.455 12.854 1.00 79.31 72 GLU A O 1
ATOM 587 N N . ASN A 1 73 ? -16.209 2.928 10.859 1.00 78.56 73 ASN A N 1
ATOM 588 C CA . ASN A 1 73 ? -15.364 1.740 10.841 1.00 78.56 73 ASN A CA 1
ATOM 589 C C . ASN A 1 73 ? -14.305 1.798 11.941 1.00 78.56 73 ASN A C 1
ATOM 591 O O . ASN A 1 73 ? -14.036 0.783 12.576 1.00 78.56 73 ASN A O 1
ATOM 595 N N . TYR A 1 74 ? -13.742 2.976 12.223 1.00 81.38 74 TYR A N 1
ATOM 596 C CA . TYR A 1 74 ? -12.788 3.127 13.322 1.00 81.38 74 TYR A CA 1
ATOM 597 C C . TYR A 1 74 ? -13.431 2.853 14.684 1.00 81.38 74 TYR A C 1
ATOM 599 O O . TYR A 1 74 ? -12.799 2.206 15.518 1.00 81.38 74 TYR A O 1
ATOM 607 N N . TYR A 1 75 ? -14.691 3.249 14.894 1.00 82.75 75 TYR A N 1
ATOM 608 C CA . TYR A 1 75 ? -15.420 2.919 16.123 1.00 82.75 75 TYR A CA 1
ATOM 609 C C . TYR A 1 75 ? -15.653 1.411 16.275 1.00 82.75 75 TYR A C 1
ATOM 611 O O . TYR A 1 75 ? -15.509 0.878 17.374 1.00 82.75 75 TYR A O 1
ATOM 619 N N . PHE A 1 76 ? -15.932 0.697 15.180 1.00 87.12 76 PHE A N 1
ATOM 620 C CA . PHE A 1 76 ? -16.045 -0.763 15.210 1.00 87.12 76 PHE A CA 1
ATOM 621 C C . PHE A 1 76 ? -14.742 -1.435 15.671 1.00 87.12 76 PHE A C 1
ATOM 623 O O . PHE A 1 76 ? -14.773 -2.279 16.567 1.00 87.12 76 PHE A O 1
ATOM 630 N N . TYR A 1 77 ? -13.590 -1.045 15.115 1.00 83.88 77 TYR A N 1
ATOM 631 C CA . TYR A 1 77 ? -12.302 -1.615 15.529 1.00 83.88 77 TYR A CA 1
ATOM 632 C C . TYR A 1 77 ? -11.899 -1.202 16.951 1.00 83.88 77 TYR A C 1
ATOM 634 O O . TYR A 1 77 ? -11.347 -2.019 1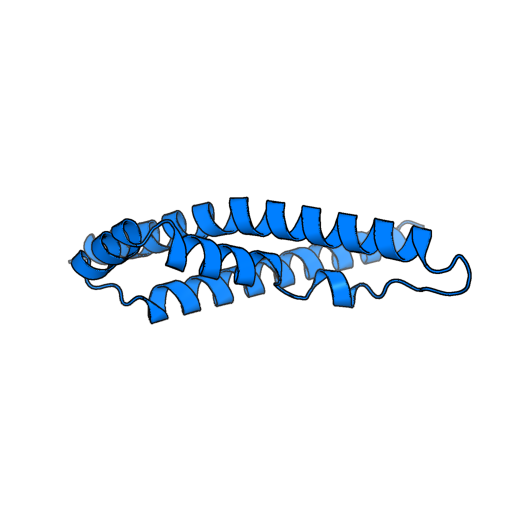7.692 1.00 83.88 77 TYR A O 1
ATOM 642 N N . TYR A 1 78 ? -12.236 0.022 17.362 1.00 85.06 78 TYR A N 1
ATOM 643 C CA . TYR A 1 78 ? -12.014 0.492 18.726 1.00 85.06 78 TYR A CA 1
ATOM 644 C C . TYR A 1 78 ? -12.810 -0.331 19.748 1.00 85.06 78 TYR A C 1
ATOM 646 O O . TYR A 1 78 ? -12.251 -0.768 20.752 1.00 85.06 78 TYR A O 1
ATOM 654 N N . ASN A 1 79 ? -14.071 -0.660 19.446 1.00 86.44 79 ASN A N 1
ATOM 655 C CA . ASN A 1 79 ? -14.900 -1.539 20.280 1.00 86.44 79 ASN A CA 1
ATOM 656 C C . ASN A 1 79 ? -14.352 -2.977 20.375 1.00 86.44 79 ASN A C 1
ATOM 658 O O . ASN A 1 79 ? -14.665 -3.695 21.320 1.00 86.44 79 ASN A O 1
ATOM 662 N N . GLN A 1 80 ? -13.506 -3.399 19.429 1.00 84.00 80 GLN A N 1
ATOM 663 C CA . GLN A 1 80 ? -12.769 -4.673 19.467 1.00 84.00 80 GLN A CA 1
ATOM 664 C C . GLN A 1 80 ? -11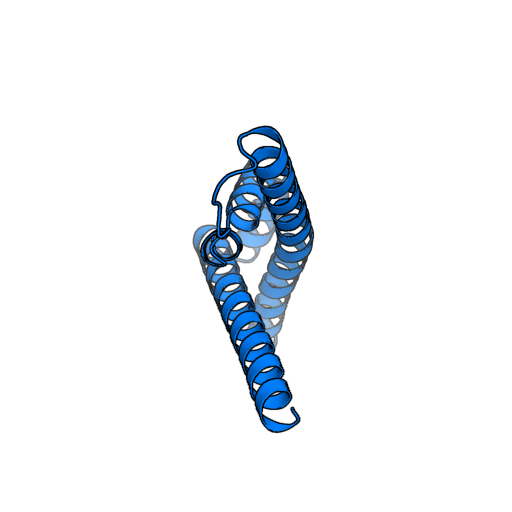.400 -4.554 20.183 1.00 84.00 80 GLN A C 1
ATOM 666 O O . GLN A 1 80 ? -10.589 -5.493 20.200 1.00 84.00 80 GLN A O 1
ATOM 671 N N . GLY A 1 81 ? -11.124 -3.394 20.784 1.00 84.44 81 GLY A N 1
ATOM 672 C CA . GLY A 1 81 ? -9.901 -3.086 21.520 1.00 84.44 81 GLY A CA 1
ATOM 673 C C . GLY A 1 81 ? -8.673 -2.894 20.632 1.00 84.44 81 GLY A C 1
ATOM 674 O O . GLY A 1 81 ? -7.564 -3.163 21.092 1.00 84.44 81 GLY A O 1
ATOM 675 N N . ILE A 1 82 ? -8.858 -2.521 19.363 1.00 86.31 82 ILE A N 1
ATOM 676 C CA . ILE A 1 82 ? -7.770 -2.213 18.428 1.00 86.31 82 ILE A CA 1
ATOM 677 C C . ILE A 1 82 ? -7.662 -0.695 18.319 1.00 86.31 82 ILE A C 1
ATOM 679 O O . ILE A 1 82 ? -8.640 -0.009 18.014 1.00 86.31 82 ILE A O 1
ATOM 683 N N . SER A 1 83 ? -6.468 -0.159 18.569 1.00 86.12 83 SER A N 1
ATOM 684 C CA . SER A 1 83 ? -6.255 1.284 18.472 1.00 86.12 83 SER A CA 1
ATOM 685 C C . SER A 1 83 ? -6.128 1.733 17.014 1.00 86.12 83 SER A C 1
ATOM 687 O O . SER A 1 83 ? -5.645 1.006 16.145 1.00 86.12 83 SER A O 1
ATOM 689 N N . LYS A 1 84 ? -6.518 2.978 16.733 1.00 84.12 84 LYS A N 1
ATOM 690 C CA . LYS A 1 84 ? -6.388 3.573 15.396 1.00 84.12 84 LYS A CA 1
ATOM 691 C C . LYS A 1 84 ? -4.936 3.582 14.895 1.00 84.12 84 LYS A C 1
ATOM 693 O O . LYS A 1 84 ? -4.682 3.264 13.737 1.00 84.12 84 LYS A O 1
ATOM 698 N N . VAL A 1 85 ? -3.990 3.922 15.775 1.00 85.88 85 VAL A N 1
ATOM 699 C CA . VAL A 1 85 ? -2.556 3.985 15.446 1.00 85.88 85 VAL A CA 1
ATOM 700 C C . VAL A 1 85 ? -2.020 2.599 15.086 1.00 85.88 85 VAL A C 1
ATOM 702 O O . VAL A 1 85 ? -1.256 2.467 14.137 1.00 85.88 85 VAL A O 1
ATOM 705 N N . GLU A 1 86 ? -2.471 1.557 15.785 1.00 86.75 86 GLU A N 1
ATOM 706 C CA . GLU A 1 86 ? -2.116 0.168 15.482 1.00 86.75 86 GLU A CA 1
ATOM 707 C C . GLU A 1 86 ? -2.625 -0.263 14.098 1.00 86.75 86 GLU A C 1
ATOM 709 O O . GLU A 1 86 ? -1.870 -0.847 13.326 1.00 86.75 86 GLU A O 1
ATOM 714 N N . LEU A 1 87 ? -3.859 0.097 13.724 1.00 85.50 87 LEU A N 1
ATOM 715 C CA . LEU A 1 87 ? -4.379 -0.137 12.368 1.00 85.50 87 LEU A CA 1
ATOM 716 C C . LEU A 1 87 ? -3.532 0.542 11.290 1.00 85.50 87 LEU A C 1
ATOM 718 O O . LEU A 1 87 ? -3.229 -0.076 10.269 1.00 85.50 87 LEU A O 1
ATOM 722 N N . TRP A 1 88 ? -3.139 1.795 11.518 1.00 85.81 88 TRP A N 1
ATOM 723 C CA . TRP A 1 88 ? -2.317 2.554 10.577 1.00 85.81 88 TRP A CA 1
ATOM 724 C C . TRP A 1 88 ? -0.915 1.964 10.440 1.00 85.81 88 TRP A C 1
ATOM 726 O O . TRP A 1 88 ? -0.452 1.758 9.321 1.00 85.81 88 TRP A O 1
ATOM 736 N N . LEU A 1 89 ? -0.267 1.630 11.559 1.00 87.19 89 LEU A N 1
ATOM 737 C CA . LEU A 1 89 ? 1.047 0.989 11.561 1.00 87.19 89 LEU A CA 1
ATOM 738 C C . LEU A 1 89 ? 1.013 -0.346 10.820 1.00 87.19 89 LEU A C 1
ATOM 740 O O . LEU A 1 89 ? 1.834 -0.572 9.936 1.00 87.19 89 LEU A O 1
ATOM 744 N N . VAL A 1 90 ? 0.031 -1.203 11.113 1.00 86.62 90 VAL A N 1
ATOM 745 C CA . VAL A 1 90 ? -0.113 -2.498 10.435 1.00 86.62 90 VAL A CA 1
ATOM 746 C C . VAL A 1 90 ? -0.354 -2.311 8.937 1.00 86.62 90 VAL A C 1
ATOM 748 O O . VAL A 1 90 ? 0.234 -3.041 8.138 1.00 86.62 90 VAL A O 1
ATOM 751 N N . ALA A 1 91 ? -1.160 -1.325 8.533 1.00 86.62 91 ALA A N 1
ATOM 752 C CA . ALA A 1 91 ? -1.404 -1.031 7.123 1.00 86.62 91 ALA A CA 1
ATOM 753 C C . ALA A 1 91 ? -0.142 -0.530 6.399 1.00 86.62 91 ALA A C 1
ATOM 755 O O . ALA A 1 91 ? 0.175 -1.033 5.321 1.00 86.62 91 ALA A O 1
ATOM 756 N N . ILE A 1 92 ? 0.610 0.399 7.002 1.00 86.19 92 ILE A N 1
ATOM 757 C CA . ILE A 1 92 ? 1.871 0.919 6.447 1.00 86.19 92 ILE A CA 1
ATOM 758 C C . ILE A 1 92 ? 2.914 -0.199 6.348 1.00 86.19 92 ILE A C 1
ATOM 760 O O . ILE A 1 92 ? 3.519 -0.375 5.291 1.00 86.19 92 ILE A O 1
ATOM 764 N N . CYS A 1 93 ? 3.104 -0.986 7.411 1.00 87.56 93 CYS A N 1
ATOM 765 C CA . CYS A 1 93 ? 4.037 -2.112 7.407 1.00 87.56 93 CYS A CA 1
ATOM 766 C C . CYS A 1 93 ? 3.674 -3.132 6.325 1.00 87.56 93 CYS A C 1
ATOM 768 O O . CYS A 1 93 ? 4.533 -3.503 5.530 1.00 87.56 93 CYS A O 1
ATOM 770 N N . SER A 1 94 ? 2.401 -3.530 6.245 1.00 86.75 94 SER A N 1
ATOM 771 C CA . SER A 1 94 ? 1.927 -4.495 5.244 1.00 86.75 94 SER A CA 1
ATOM 772 C C . SER A 1 94 ? 2.121 -3.978 3.815 1.00 86.75 94 SER A C 1
ATOM 774 O O . SER A 1 94 ? 2.513 -4.735 2.929 1.00 86.75 94 SER A O 1
ATOM 776 N N . TRP A 1 95 ? 1.911 -2.679 3.590 1.00 85.50 95 TRP A N 1
ATOM 777 C CA . TRP A 1 95 ? 2.146 -2.043 2.295 1.00 85.50 95 TRP A CA 1
ATOM 778 C C . TRP A 1 95 ? 3.626 -2.010 1.912 1.00 85.50 95 TRP A C 1
ATOM 780 O O . TRP A 1 95 ? 3.977 -2.375 0.792 1.00 85.50 95 TRP A O 1
ATOM 790 N N . LEU A 1 96 ? 4.508 -1.640 2.845 1.00 84.94 96 LEU A N 1
ATOM 791 C CA . LEU A 1 96 ? 5.957 -1.674 2.629 1.00 84.94 96 LEU A CA 1
ATOM 792 C C . LEU A 1 96 ? 6.438 -3.088 2.295 1.00 84.94 96 LEU A C 1
ATOM 794 O O . LEU A 1 96 ? 7.213 -3.265 1.357 1.00 84.94 96 LEU A O 1
ATOM 798 N N . THR A 1 97 ? 5.948 -4.102 3.014 1.00 86.62 97 THR A N 1
ATOM 799 C CA . THR A 1 97 ? 6.256 -5.505 2.711 1.00 86.62 97 THR A CA 1
ATOM 800 C C . THR A 1 97 ? 5.829 -5.871 1.290 1.00 86.62 97 THR A C 1
ATOM 802 O O . THR A 1 97 ? 6.605 -6.481 0.559 1.00 86.62 97 THR A O 1
ATOM 805 N N . LEU A 1 98 ? 4.639 -5.446 0.861 1.00 85.56 98 LEU A N 1
ATOM 806 C CA . LEU A 1 98 ? 4.150 -5.671 -0.500 1.00 85.56 98 LEU A CA 1
ATOM 807 C C . LEU A 1 98 ? 5.031 -5.005 -1.562 1.00 85.56 98 LEU A C 1
ATOM 809 O O . LEU A 1 98 ? 5.397 -5.656 -2.538 1.00 85.56 98 LEU A O 1
ATOM 813 N N . LEU A 1 99 ? 5.432 -3.748 -1.354 1.00 82.88 99 LEU A N 1
ATOM 814 C CA . LEU A 1 99 ? 6.342 -3.043 -2.262 1.00 82.88 99 LEU A CA 1
ATOM 815 C C . LEU A 1 99 ? 7.703 -3.743 -2.370 1.00 82.88 99 LEU A C 1
ATOM 817 O O . LEU A 1 99 ? 8.250 -3.857 -3.467 1.00 82.88 99 LEU A O 1
ATOM 821 N N . ILE A 1 100 ? 8.242 -4.242 -1.254 1.00 85.62 100 ILE A N 1
ATOM 822 C CA . ILE A 1 100 ? 9.497 -5.005 -1.240 1.00 85.62 100 ILE A CA 1
ATOM 823 C C . ILE A 1 100 ? 9.346 -6.302 -2.038 1.00 85.62 100 ILE A C 1
ATOM 825 O O . ILE A 1 100 ? 10.207 -6.599 -2.865 1.00 85.62 100 ILE A O 1
ATOM 829 N N . ILE A 1 101 ? 8.257 -7.050 -1.827 1.00 87.69 101 ILE A N 1
ATOM 830 C CA . ILE A 1 101 ? 7.982 -8.293 -2.560 1.00 87.69 101 ILE A CA 1
ATOM 831 C C . ILE A 1 101 ? 7.908 -8.007 -4.061 1.00 87.69 101 ILE A C 1
ATOM 833 O O . ILE A 1 101 ? 8.636 -8.632 -4.823 1.00 87.69 101 ILE A O 1
ATOM 837 N N . ILE A 1 102 ? 7.116 -7.014 -4.478 1.00 85.38 102 ILE A N 1
ATOM 838 C CA . ILE A 1 102 ? 6.981 -6.627 -5.890 1.00 85.38 102 ILE A CA 1
ATOM 839 C C . ILE A 1 102 ? 8.345 -6.249 -6.485 1.00 85.38 102 ILE A C 1
ATOM 841 O O . ILE A 1 102 ? 8.696 -6.711 -7.569 1.00 85.38 102 ILE A O 1
ATOM 845 N N . ASN A 1 103 ? 9.151 -5.461 -5.766 1.00 82.94 103 ASN A N 1
ATOM 846 C CA . ASN A 1 103 ? 10.493 -5.075 -6.210 1.00 82.94 103 ASN A CA 1
ATOM 847 C C . ASN A 1 103 ? 11.407 -6.289 -6.419 1.00 82.94 103 ASN A C 1
ATOM 849 O O . ASN A 1 103 ? 12.107 -6.383 -7.426 1.00 82.94 103 ASN A O 1
ATOM 853 N N . LEU A 1 104 ? 11.412 -7.218 -5.459 1.00 85.88 104 LEU A N 1
AT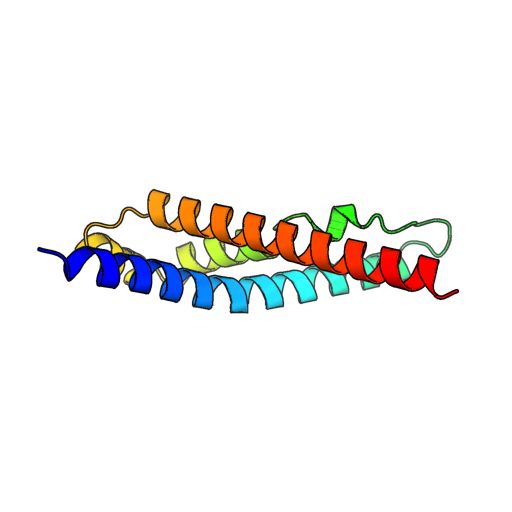OM 854 C CA . LEU A 1 104 ? 12.210 -8.438 -5.535 1.00 85.88 104 LEU A CA 1
ATOM 855 C C . LEU A 1 104 ? 11.754 -9.319 -6.698 1.00 85.88 104 LEU A C 1
ATOM 857 O O . LEU A 1 104 ? 12.602 -9.809 -7.439 1.00 85.88 104 LEU A O 1
ATOM 861 N N . THR A 1 105 ? 10.444 -9.462 -6.912 1.00 87.19 105 THR A N 1
ATOM 862 C CA . THR A 1 105 ? 9.890 -10.207 -8.048 1.00 87.19 105 THR A CA 1
ATOM 863 C C . THR A 1 105 ? 10.327 -9.596 -9.377 1.00 87.19 105 THR A C 1
ATOM 865 O O . THR A 1 105 ? 10.851 -10.314 -10.223 1.00 87.19 105 THR A O 1
ATOM 868 N N . ILE A 1 106 ? 10.209 -8.274 -9.549 1.00 85.19 106 ILE A N 1
ATOM 869 C CA . ILE A 1 106 ? 10.646 -7.589 -10.777 1.00 85.19 106 ILE A CA 1
ATOM 870 C C . ILE A 1 106 ? 12.150 -7.786 -10.998 1.00 85.19 106 ILE A C 1
ATOM 872 O O . ILE A 1 106 ? 12.569 -8.142 -12.099 1.00 85.19 106 ILE A O 1
ATOM 876 N N . LYS A 1 107 ? 12.973 -7.604 -9.957 1.00 83.62 107 LYS A N 1
ATOM 877 C CA . LYS A 1 107 ? 14.427 -7.812 -10.042 1.00 83.62 107 LYS A CA 1
ATOM 878 C C . LYS A 1 107 ? 14.784 -9.246 -10.423 1.00 83.62 107 LYS A C 1
ATOM 880 O O . LYS A 1 107 ? 15.662 -9.433 -11.260 1.00 83.62 107 LYS A O 1
ATOM 885 N N . LEU A 1 108 ? 14.106 -10.239 -9.845 1.00 87.50 108 LEU A N 1
ATOM 886 C CA . LEU A 1 108 ? 14.288 -11.648 -10.191 1.00 87.50 108 LEU A CA 1
ATOM 887 C C . LEU A 1 108 ? 13.935 -11.902 -11.659 1.00 87.50 108 LEU A C 1
ATOM 889 O O . LEU A 1 108 ? 14.745 -12.484 -12.372 1.00 87.50 108 LEU A O 1
ATOM 893 N N . CYS A 1 109 ? 12.790 -11.408 -12.135 1.00 86.56 109 CYS A N 1
ATOM 894 C CA . CYS A 1 109 ? 12.382 -11.545 -13.534 1.00 86.56 109 CYS A CA 1
ATOM 895 C C . CYS A 1 109 ? 13.394 -10.910 -14.499 1.00 86.56 109 CYS A C 1
ATOM 897 O O . CYS A 1 109 ? 13.784 -11.541 -15.478 1.00 86.56 109 CYS A O 1
ATOM 899 N N . VAL A 1 110 ? 13.870 -9.696 -14.205 1.00 86.12 110 VAL A N 1
ATOM 900 C CA . VAL A 1 110 ? 14.892 -9.016 -15.021 1.00 86.12 110 VAL A CA 1
ATOM 901 C C . VAL A 1 110 ? 16.215 -9.783 -15.005 1.00 86.12 110 VAL A C 1
ATOM 903 O O . VAL A 1 110 ? 16.876 -9.886 -16.035 1.00 86.12 110 VAL A O 1
ATOM 906 N N . ASN A 1 111 ? 16.611 -10.329 -13.854 1.00 87.19 111 ASN A N 1
ATOM 907 C CA . ASN A 1 111 ? 17.846 -11.098 -13.733 1.00 87.19 111 ASN A CA 1
ATOM 908 C C . ASN A 1 111 ? 17.786 -12.419 -14.512 1.00 87.19 111 ASN A C 1
ATOM 910 O O . ASN A 1 111 ? 18.749 -12.766 -15.186 1.00 87.19 111 ASN A O 1
ATOM 914 N N . VAL A 1 112 ? 16.651 -13.123 -14.458 1.00 89.31 112 VAL A N 1
ATOM 915 C CA . VAL A 1 112 ? 16.409 -14.334 -15.259 1.00 89.31 112 VAL A CA 1
ATOM 916 C C . VAL A 1 112 ? 16.431 -14.004 -16.752 1.00 89.31 112 VAL A C 1
ATOM 918 O O . VAL A 1 112 ? 17.075 -14.709 -17.520 1.00 89.31 112 VAL A O 1
ATOM 921 N N . TRP A 1 113 ? 15.797 -12.904 -17.164 1.00 83.31 113 TRP A N 1
ATOM 922 C CA . TRP A 1 113 ? 15.794 -12.471 -18.563 1.00 83.31 113 TRP A CA 1
ATOM 923 C C . TRP A 1 113 ? 17.205 -12.197 -19.099 1.00 83.31 113 TRP A C 1
ATOM 925 O O . TRP A 1 113 ? 17.551 -12.656 -20.181 1.00 83.31 113 TRP A O 1
ATOM 935 N N . LYS A 1 114 ? 18.048 -11.515 -18.312 1.00 82.00 114 LYS A N 1
ATOM 936 C CA . LYS A 1 114 ? 19.463 -11.264 -18.643 1.00 82.00 114 LYS A CA 1
ATOM 937 C C . LYS A 1 114 ? 20.330 -12.522 -18.720 1.00 82.00 114 LYS A C 1
ATOM 939 O O . LYS A 1 114 ? 21.438 -12.443 -19.223 1.00 82.00 114 LYS A O 1
ATOM 944 N N . TRP A 1 115 ? 19.883 -13.627 -18.133 1.00 77.88 115 TRP A N 1
ATOM 945 C CA . TRP A 1 115 ? 20.587 -14.909 -18.177 1.00 77.88 115 TRP A CA 1
ATOM 946 C C . TRP A 1 115 ? 20.208 -15.744 -19.405 1.00 77.88 115 TRP A C 1
ATOM 948 O O . TRP A 1 115 ? 20.964 -16.627 -19.796 1.00 77.88 115 TRP A O 1
ATOM 958 N N . ILE A 1 116 ? 19.018 -15.505 -19.965 1.00 80.94 116 ILE A N 1
ATOM 959 C CA . ILE A 1 116 ? 18.480 -16.225 -21.127 1.00 80.94 116 ILE A CA 1
ATOM 960 C C . ILE A 1 116 ? 18.911 -15.566 -22.446 1.00 80.94 116 ILE A C 1
ATOM 962 O O . ILE A 1 116 ? 19.105 -16.278 -23.430 1.00 80.94 116 ILE A O 1
ATOM 966 N N . VAL A 1 117 ? 19.020 -14.231 -22.466 1.00 67.62 117 VAL A N 1
ATOM 967 C CA . VAL A 1 117 ? 19.511 -13.425 -23.602 1.00 67.62 117 VAL A CA 1
ATOM 968 C C . VAL A 1 117 ? 21.024 -13.296 -23.538 1.00 67.62 117 VAL A C 1
ATOM 970 O O . VAL A 1 117 ? 21.665 -13.517 -24.587 1.00 67.62 117 VAL A O 1
#

Sequence (117 aa):
MKKSYSTRAKLHLYFFKSTLEIALVCQLAGTLFLYLSTLLVDKTNTSTSPVLFFIPFGLFLDLIYKEIARKENYYFYYNQGISKVELWLVAICSWLTLLIIINLTIKLCVNVWKWIV

Organism: NCBI:txid1203610